Protein AF-A0A954MRX9-F1 (afdb_monomer)

Secondary structure (DSSP, 8-state):
----SS-------S----TTGGGHHHHHHHHHHHHHS-TTSPPPHHHHHHHHHHHH---S-HHHHHHHHHHHHHHT-

Mean predicted aligned error: 9.75 Å

Radius of gyration: 17.44 Å; Cα contacts (8 Å, |Δi|>4): 35; chains: 1; bounding box: 25×40×59 Å

Sequence (77 aa):
MLTHTEPPGYRRTTHRASKLDSFLPVMKEILAADKKTHRKQGHTAQRIFERLWDEHGHTGGLTVVRNAVREIRQRSS

Structure (mmCIF, N/CA/C/O backbone):
data_AF-A0A954MRX9-F1
#
_entry.id   AF-A0A954MRX9-F1
#
loop_
_atom_site.group_PDB
_atom_site.id
_atom_site.type_symbol
_atom_site.label_atom_id
_atom_site.label_alt_id
_atom_site.label_comp_id
_atom_site.label_asym_id
_atom_site.label_entity_id
_atom_site.label_seq_id
_atom_site.pdbx_PDB_ins_code
_atom_site.Cartn_x
_atom_site.Cartn_y
_atom_site.Cartn_z
_atom_site.occupancy
_atom_site.B_iso_or_equiv
_atom_site.auth_seq_id
_atom_site.auth_comp_id
_atom_site.auth_asym_id
_atom_site.auth_atom_id
_atom_site.pdbx_PDB_model_num
ATOM 1 N N . MET A 1 1 ? 3.078 26.201 -46.326 1.00 49.62 1 MET A N 1
ATOM 2 C CA . MET A 1 1 ? 2.286 26.255 -45.080 1.00 49.62 1 MET A CA 1
ATOM 3 C C . MET A 1 1 ? 2.751 25.111 -44.182 1.00 49.62 1 MET A C 1
ATOM 5 O O . MET A 1 1 ? 2.336 23.984 -44.411 1.00 49.62 1 MET A O 1
ATOM 9 N N . LEU A 1 2 ? 3.689 25.353 -43.254 1.00 53.59 2 LEU A N 1
ATOM 10 C CA . LEU A 1 2 ? 4.119 24.337 -42.281 1.00 53.59 2 LEU A CA 1
ATOM 11 C C . LEU A 1 2 ? 3.101 24.300 -41.137 1.00 53.59 2 LEU A C 1
ATOM 13 O O . LEU A 1 2 ? 3.040 25.212 -40.319 1.00 53.59 2 LEU A O 1
ATOM 17 N N . THR A 1 3 ? 2.282 23.259 -41.103 1.00 64.31 3 THR A N 1
ATOM 18 C CA . THR A 1 3 ? 1.359 22.977 -40.004 1.00 64.31 3 THR A CA 1
ATOM 19 C C . THR A 1 3 ? 2.044 21.989 -39.063 1.00 64.31 3 THR A C 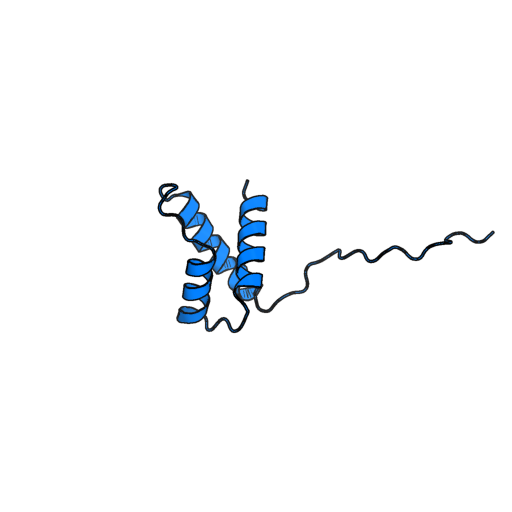1
ATOM 21 O O . THR A 1 3 ? 2.185 20.835 -39.459 1.00 64.31 3 THR A O 1
ATOM 24 N N . HIS A 1 4 ? 2.420 22.431 -37.857 1.00 60.19 4 HIS A N 1
ATOM 25 C CA . HIS A 1 4 ? 3.075 21.714 -36.735 1.00 60.19 4 HIS A CA 1
ATOM 26 C C . HIS A 1 4 ? 4.543 22.115 -36.507 1.00 60.19 4 HIS A C 1
ATOM 28 O O . HIS A 1 4 ? 5.471 21.461 -36.972 1.00 60.19 4 HIS A O 1
ATOM 34 N N . THR A 1 5 ? 4.733 23.196 -35.744 1.00 67.06 5 THR A N 1
ATOM 35 C CA . THR A 1 5 ? 6.044 23.738 -35.338 1.00 67.06 5 THR A CA 1
ATOM 36 C C . THR A 1 5 ? 6.587 23.107 -34.049 1.00 67.06 5 THR A C 1
ATOM 38 O O . THR A 1 5 ? 7.734 23.345 -33.693 1.00 67.06 5 THR A O 1
ATOM 41 N N . GLU A 1 6 ? 5.817 22.272 -33.348 1.00 66.56 6 GLU A N 1
ATOM 42 C CA . GLU A 1 6 ? 6.259 21.654 -32.093 1.00 66.56 6 GLU A CA 1
ATOM 43 C C . GLU A 1 6 ? 5.860 20.172 -32.054 1.00 66.56 6 GLU A C 1
ATOM 45 O O . GLU A 1 6 ? 4.688 19.850 -32.285 1.00 66.56 6 GLU A O 1
ATOM 50 N N . PRO A 1 7 ? 6.800 19.242 -31.782 1.00 70.19 7 PRO A N 1
ATOM 51 C CA . PRO A 1 7 ? 6.439 17.854 -31.554 1.00 70.19 7 PRO A CA 1
ATOM 52 C C . PRO A 1 7 ? 5.551 17.789 -30.305 1.00 70.19 7 PRO A C 1
ATOM 54 O O . PRO A 1 7 ? 5.835 18.482 -29.324 1.00 70.19 7 PRO A O 1
ATOM 57 N N . PRO A 1 8 ? 4.477 16.979 -30.299 1.00 67.88 8 PRO A N 1
ATOM 58 C CA . PRO A 1 8 ? 3.642 16.829 -29.117 1.00 67.88 8 PRO A CA 1
ATOM 59 C C . PRO A 1 8 ? 4.535 16.430 -27.939 1.00 67.88 8 PRO A C 1
ATOM 61 O O . PRO A 1 8 ? 5.164 15.371 -27.956 1.00 67.88 8 PRO A O 1
ATOM 64 N N . GLY A 1 9 ? 4.627 17.313 -26.939 1.00 67.31 9 GLY A N 1
ATOM 65 C CA . GLY A 1 9 ? 5.423 17.078 -25.738 1.00 67.31 9 GLY A CA 1
ATOM 66 C C . GLY A 1 9 ? 5.079 15.724 -25.121 1.00 67.31 9 GLY A C 1
ATOM 67 O O . GLY A 1 9 ? 3.942 15.260 -25.220 1.00 67.31 9 GLY A O 1
ATOM 68 N N . TYR A 1 10 ? 6.071 15.073 -24.517 1.00 59.03 10 TYR A N 1
ATOM 69 C CA . TYR A 1 10 ? 5.966 13.725 -23.962 1.00 59.03 10 TYR A CA 1
ATOM 70 C C . TYR A 1 10 ? 4.669 13.504 -23.158 1.00 59.03 10 TYR A C 1
ATOM 72 O O . TYR A 1 10 ? 4.553 13.904 -22.000 1.00 59.03 10 TYR A O 1
ATOM 80 N N . ARG A 1 11 ? 3.684 12.836 -23.771 1.00 57.12 11 ARG A N 1
ATOM 81 C CA . ARG A 1 11 ? 2.424 12.434 -23.133 1.00 57.12 11 ARG A CA 1
ATOM 82 C C . ARG A 1 11 ? 2.540 10.981 -22.686 1.00 57.12 11 ARG A C 1
ATOM 84 O O . ARG A 1 11 ? 2.405 10.065 -23.492 1.00 57.12 11 ARG A O 1
ATOM 91 N N . ARG A 1 12 ? 2.771 10.752 -21.387 1.00 53.41 12 ARG A N 1
ATOM 92 C CA . ARG A 1 12 ? 2.560 9.427 -20.776 1.00 53.41 12 ARG A CA 1
ATOM 93 C C . ARG A 1 12 ? 1.058 9.172 -20.685 1.00 53.41 12 ARG A C 1
ATOM 95 O O . ARG A 1 12 ? 0.418 9.631 -19.749 1.00 53.41 12 ARG A O 1
ATOM 102 N N . THR A 1 13 ? 0.496 8.470 -21.662 1.00 56.72 13 THR A N 1
ATOM 103 C CA . THR A 1 13 ? -0.932 8.108 -21.699 1.00 56.72 13 THR A CA 1
ATOM 104 C C . THR A 1 13 ? -1.261 6.860 -20.883 1.00 56.72 13 THR A C 1
ATOM 106 O O . THR A 1 13 ? -2.389 6.721 -20.424 1.00 56.72 13 THR A O 1
ATOM 109 N N . THR A 1 14 ? -0.297 5.965 -20.653 1.00 48.34 14 THR A N 1
ATOM 110 C CA . THR A 1 14 ? -0.517 4.716 -19.908 1.00 48.34 14 THR A CA 1
ATOM 111 C C . THR A 1 14 ? 0.660 4.409 -18.989 1.00 48.34 14 THR A C 1
ATOM 113 O O . THR A 1 14 ? 1.821 4.512 -19.398 1.00 48.34 14 THR A O 1
ATOM 116 N N . HIS A 1 15 ? 0.378 3.993 -17.755 1.00 57.34 15 HIS A N 1
ATOM 117 C CA . HIS A 1 15 ? 1.400 3.443 -16.869 1.00 57.34 15 HIS A CA 1
ATOM 118 C C . HIS A 1 15 ? 1.953 2.156 -17.508 1.00 57.34 15 HIS A C 1
ATOM 120 O O . HIS A 1 15 ? 1.175 1.322 -17.970 1.00 57.34 15 HIS A O 1
ATOM 126 N N . ARG A 1 16 ? 3.282 1.984 -17.593 1.00 58.25 16 ARG A N 1
ATOM 127 C CA . ARG A 1 16 ? 3.839 0.687 -18.017 1.00 58.25 16 ARG A CA 1
ATOM 128 C C . ARG A 1 16 ? 3.379 -0.379 -17.022 1.00 58.25 16 ARG A C 1
ATOM 130 O O . ARG A 1 16 ? 3.342 -0.096 -15.821 1.00 58.25 16 ARG A O 1
ATOM 137 N N . ALA A 1 17 ? 3.080 -1.580 -17.520 1.00 56.69 17 ALA A N 1
ATOM 138 C CA . ALA A 1 17 ? 2.869 -2.755 -16.684 1.00 56.69 17 ALA A CA 1
ATOM 139 C C . ALA A 1 17 ? 4.157 -3.006 -15.888 1.00 56.69 17 ALA A C 1
ATOM 141 O O . ALA A 1 17 ? 5.143 -3.548 -16.388 1.00 56.69 17 ALA A O 1
ATOM 142 N N . SER A 1 18 ? 4.187 -2.489 -14.666 1.00 66.62 18 SER A N 1
ATOM 143 C CA . SER A 1 18 ? 5.269 -2.739 -13.726 1.00 66.62 18 SER A CA 1
ATOM 144 C C . SER A 1 18 ? 5.098 -4.150 -13.182 1.00 66.62 18 SER A C 1
ATOM 146 O O . SER A 1 18 ? 3.987 -4.658 -13.116 1.00 66.62 18 SER A O 1
ATOM 148 N N . LYS A 1 19 ? 6.166 -4.760 -12.661 1.00 69.88 19 LYS A N 1
ATOM 149 C CA . LYS A 1 19 ? 6.066 -6.007 -11.870 1.00 69.88 19 LYS A CA 1
ATOM 150 C C . LYS A 1 19 ? 5.084 -5.902 -10.686 1.00 69.88 19 LYS A C 1
ATOM 152 O O . LYS A 1 19 ? 4.724 -6.901 -10.086 1.00 69.88 19 LYS A O 1
ATOM 157 N N . LEU A 1 20 ? 4.684 -4.677 -10.342 1.00 77.69 20 LEU A N 1
ATOM 158 C CA . LEU A 1 20 ? 3.663 -4.351 -9.355 1.00 77.69 20 LEU A CA 1
ATOM 159 C C . LEU A 1 20 ? 2.236 -4.652 -9.840 1.00 77.69 20 LEU A C 1
ATOM 161 O O . LEU A 1 20 ? 1.371 -4.878 -9.007 1.00 77.69 20 LEU A O 1
ATOM 165 N N . ASP A 1 21 ? 1.980 -4.700 -11.149 1.00 76.38 21 ASP A N 1
ATOM 166 C CA . ASP A 1 21 ? 0.629 -4.857 -11.704 1.00 76.38 21 ASP A CA 1
ATOM 167 C C . ASP A 1 21 ? -0.048 -6.149 -11.214 1.00 76.38 21 ASP A C 1
ATOM 169 O O . ASP A 1 21 ? -1.181 -6.114 -10.737 1.00 76.38 21 ASP A O 1
ATOM 173 N N . SER A 1 22 ? 0.708 -7.252 -11.154 1.00 82.56 22 SER A N 1
ATOM 174 C CA . SER A 1 22 ? 0.260 -8.534 -10.588 1.00 82.56 22 SER A CA 1
ATOM 175 C C . SER A 1 22 ? -0.144 -8.453 -9.110 1.00 82.56 22 SER A C 1
ATOM 177 O O . SER A 1 22 ? -0.938 -9.260 -8.639 1.00 82.56 22 SER A O 1
ATOM 179 N N . PHE A 1 23 ? 0.379 -7.470 -8.375 1.00 83.56 23 PHE A N 1
ATOM 180 C CA . PHE A 1 23 ? 0.141 -7.268 -6.944 1.00 83.56 23 PHE A CA 1
ATOM 181 C C . PHE A 1 23 ? -0.903 -6.185 -6.643 1.00 83.56 23 PHE A C 1
ATOM 183 O O . PHE A 1 23 ? -1.335 -6.044 -5.498 1.00 83.56 23 PHE A O 1
ATOM 190 N N . LEU A 1 24 ? -1.360 -5.441 -7.656 1.00 84.12 24 LEU A N 1
ATOM 191 C CA . LEU A 1 24 ? -2.464 -4.491 -7.519 1.00 84.12 24 LEU A CA 1
ATOM 192 C C . LEU A 1 24 ? -3.747 -5.098 -6.925 1.00 84.12 24 LEU A C 1
ATOM 194 O O . LEU A 1 24 ? -4.346 -4.416 -6.090 1.00 84.12 24 LEU A O 1
ATOM 198 N N . PRO A 1 25 ? -4.213 -6.309 -7.305 1.00 87.25 25 PRO A N 1
ATOM 199 C CA . PRO A 1 25 ? -5.408 -6.887 -6.687 1.00 87.25 25 PRO A CA 1
ATOM 200 C C . PRO A 1 25 ? -5.228 -7.108 -5.181 1.00 87.25 25 PRO A C 1
ATOM 202 O O . PRO A 1 25 ? -6.095 -6.711 -4.406 1.00 87.25 25 PRO A O 1
ATOM 205 N N . VAL A 1 26 ? -4.068 -7.620 -4.762 1.00 87.88 26 VAL A N 1
ATOM 206 C CA . VAL A 1 26 ? -3.734 -7.852 -3.347 1.00 87.88 26 VAL A CA 1
ATOM 207 C C . VAL A 1 26 ? -3.703 -6.533 -2.570 1.00 87.88 26 VAL A C 1
ATOM 209 O O . VAL A 1 26 ? -4.333 -6.405 -1.523 1.00 87.88 26 VAL A O 1
ATOM 212 N N . MET A 1 27 ? -3.043 -5.500 -3.111 1.00 87.25 27 MET A N 1
ATOM 213 C CA . MET A 1 27 ? -3.023 -4.172 -2.482 1.00 87.25 27 MET A CA 1
ATOM 214 C C . MET A 1 27 ? -4.426 -3.576 -2.336 1.00 87.25 27 MET A C 1
ATOM 216 O O . MET A 1 27 ? -4.729 -2.962 -1.313 1.00 87.25 27 MET A O 1
ATOM 220 N N . LYS A 1 28 ? -5.284 -3.734 -3.352 1.00 88.12 28 LYS A N 1
ATOM 221 C CA . LYS A 1 28 ? -6.667 -3.242 -3.313 1.00 88.12 28 LYS A CA 1
ATOM 222 C C . LYS A 1 28 ? -7.491 -3.961 -2.254 1.00 88.12 28 LYS A C 1
ATOM 224 O O . LYS A 1 28 ? -8.257 -3.296 -1.565 1.00 88.12 28 LYS A O 1
ATOM 229 N N . GLU A 1 29 ? -7.332 -5.273 -2.109 1.00 89.31 29 GLU A N 1
ATOM 230 C CA . GLU A 1 29 ? -8.027 -6.046 -1.079 1.00 89.31 29 GLU A 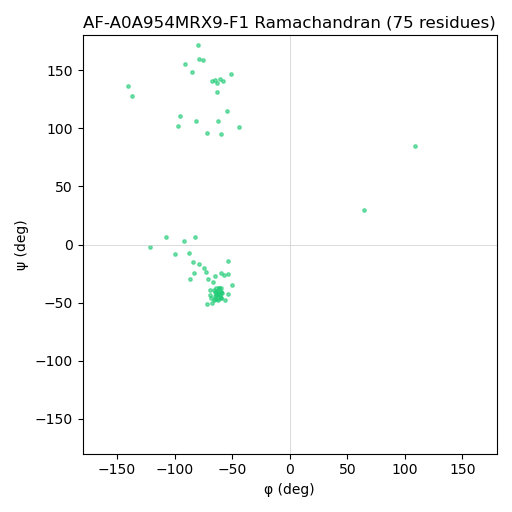CA 1
ATOM 231 C C . GLU A 1 29 ? -7.629 -5.585 0.328 1.00 89.31 29 GLU A C 1
ATOM 233 O O . GLU A 1 29 ? -8.500 -5.270 1.141 1.00 89.31 29 GLU A O 1
ATOM 238 N N . ILE A 1 30 ? -6.324 -5.435 0.583 1.00 87.94 30 ILE A N 1
ATOM 239 C CA . ILE A 1 30 ? -5.817 -4.944 1.872 1.00 87.94 30 ILE A CA 1
ATOM 240 C C . ILE A 1 30 ? -6.361 -3.538 2.163 1.00 87.94 30 ILE A C 1
ATOM 242 O O . ILE A 1 30 ? -6.877 -3.282 3.249 1.00 87.94 30 ILE A O 1
ATOM 246 N N . LEU A 1 31 ? -6.328 -2.633 1.179 1.00 86.50 31 LEU A N 1
ATOM 247 C CA . LEU A 1 31 ? -6.860 -1.276 1.338 1.00 86.50 31 LEU A CA 1
ATOM 248 C C . LEU A 1 31 ? -8.387 -1.244 1.517 1.00 86.50 31 LEU A C 1
ATOM 250 O O . LEU A 1 31 ? -8.911 -0.374 2.216 1.00 86.50 31 LEU A O 1
ATOM 254 N N . ALA A 1 32 ? -9.121 -2.174 0.907 1.00 87.81 32 ALA A N 1
ATOM 255 C CA . ALA A 1 32 ? -10.561 -2.304 1.105 1.00 87.81 32 ALA A CA 1
ATOM 256 C C . ALA A 1 32 ? -10.893 -2.804 2.520 1.00 87.81 32 ALA A C 1
ATOM 258 O O . ALA A 1 32 ? -11.840 -2.308 3.137 1.00 87.81 32 ALA A O 1
ATOM 259 N N . ALA A 1 33 ? -10.099 -3.735 3.056 1.00 86.75 33 ALA A N 1
ATOM 260 C CA . ALA A 1 33 ? -10.196 -4.180 4.445 1.00 86.75 33 ALA A CA 1
ATOM 261 C C . ALA A 1 33 ? -9.841 -3.050 5.432 1.00 86.75 33 ALA A C 1
ATOM 263 O O . ALA A 1 33 ? -10.544 -2.851 6.427 1.00 86.75 33 ALA A O 1
ATOM 264 N N . ASP A 1 34 ? -8.833 -2.236 5.108 1.00 86.19 34 ASP A N 1
ATOM 265 C CA . ASP A 1 34 ? -8.468 -1.048 5.887 1.00 86.19 34 ASP A CA 1
ATOM 266 C C . ASP A 1 34 ? -9.588 -0.020 5.961 1.00 86.19 34 ASP A C 1
ATOM 268 O O . ASP A 1 34 ? -9.789 0.600 7.003 1.00 86.19 34 ASP A O 1
ATOM 272 N N . LYS A 1 35 ? -10.348 0.154 4.874 1.00 82.94 35 LYS A N 1
ATOM 273 C CA . LYS A 1 35 ? -11.473 1.097 4.835 1.00 82.94 35 LYS A CA 1
ATOM 274 C C . LYS A 1 35 ? -12.601 0.704 5.796 1.00 82.94 35 LYS A C 1
ATOM 276 O O . LYS A 1 35 ? -13.328 1.578 6.256 1.00 82.94 35 LYS A O 1
ATOM 281 N N . LYS A 1 36 ? -12.745 -0.592 6.100 1.00 83.75 36 LYS A N 1
ATOM 282 C CA . LYS A 1 36 ? -13.719 -1.115 7.078 1.00 83.75 36 LYS A CA 1
ATOM 283 C C . LYS A 1 36 ? -13.208 -1.047 8.519 1.00 83.75 36 LYS A C 1
ATOM 285 O O . LYS A 1 36 ? -13.985 -1.197 9.457 1.00 83.75 36 LYS A O 1
ATOM 290 N N . THR A 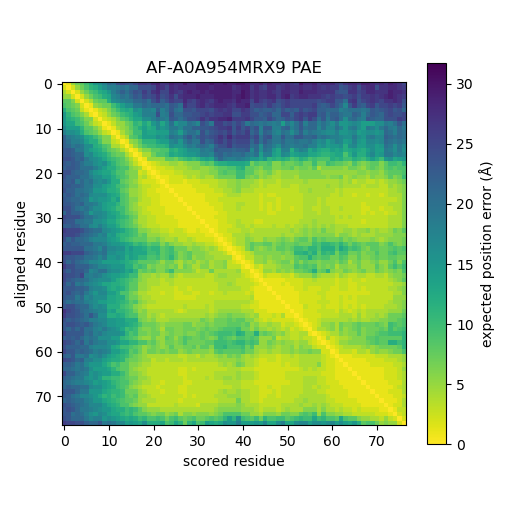1 37 ? -11.910 -0.839 8.687 1.00 82.44 37 THR A N 1
ATOM 291 C CA . THR A 1 37 ? -11.228 -0.815 9.974 1.00 82.44 37 THR A CA 1
ATOM 292 C C . THR A 1 37 ? -11.190 0.611 10.540 1.00 82.44 37 THR A C 1
ATOM 294 O O . THR A 1 37 ? -11.285 1.602 9.814 1.00 82.44 37 THR A O 1
ATOM 297 N N . HIS A 1 38 ? -11.073 0.747 11.865 1.00 82.81 38 HIS A N 1
ATOM 298 C CA . HIS A 1 38 ? -10.976 2.058 12.508 1.00 82.81 38 HIS A CA 1
ATOM 299 C C . HIS A 1 38 ? -9.777 2.850 11.958 1.00 82.81 38 HIS A C 1
ATOM 301 O O . HIS A 1 38 ? -8.694 2.305 11.774 1.00 82.81 38 HIS A O 1
ATOM 307 N N . ARG A 1 39 ? -9.930 4.165 11.763 1.00 78.06 39 ARG A N 1
ATOM 308 C CA . ARG A 1 39 ? -8.954 5.036 11.074 1.00 78.06 39 ARG A CA 1
ATOM 309 C C . ARG A 1 39 ? -7.517 4.979 11.627 1.00 78.06 39 ARG A C 1
ATOM 311 O O . ARG A 1 39 ? -6.578 5.257 10.888 1.00 78.06 39 ARG A O 1
ATOM 318 N N . LYS A 1 40 ? -7.337 4.622 12.905 1.00 80.94 40 LYS A N 1
ATOM 319 C CA . LYS A 1 40 ? -6.013 4.431 13.541 1.00 80.94 40 LYS A CA 1
ATOM 320 C C . LYS A 1 40 ? -5.337 3.088 13.219 1.00 80.94 40 LYS A C 1
ATOM 322 O O . LYS A 1 40 ? -4.144 2.967 13.444 1.00 80.94 40 LYS A O 1
ATOM 327 N N . GLN A 1 41 ? -6.093 2.113 12.722 1.00 80.75 41 GLN A N 1
ATOM 328 C CA . GLN A 1 41 ? -5.680 0.723 12.508 1.00 80.75 41 GLN A CA 1
ATOM 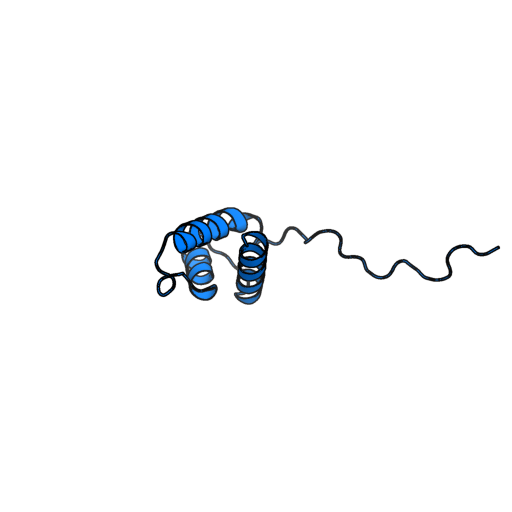329 C C . GLN A 1 41 ? -5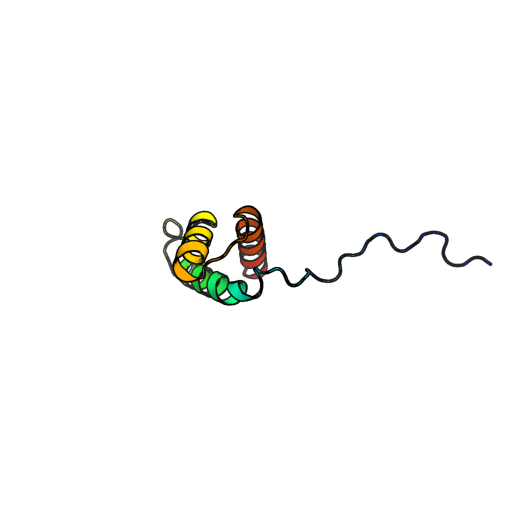.483 0.377 11.020 1.00 80.75 41 GLN A C 1
ATOM 331 O O . GLN A 1 41 ? -5.278 -0.783 10.682 1.00 80.75 41 GLN A O 1
ATOM 336 N N . GLY A 1 42 ? -5.560 1.362 10.119 1.00 81.75 42 GLY A N 1
ATOM 337 C CA . GLY A 1 42 ? -5.273 1.136 8.701 1.00 81.75 42 GLY A CA 1
ATOM 338 C C . GLY A 1 42 ? -3.794 0.821 8.472 1.00 81.75 42 GLY A C 1
ATOM 339 O O . GLY A 1 42 ? -2.921 1.442 9.089 1.00 81.75 42 GLY A O 1
ATOM 340 N N . HIS A 1 43 ? -3.502 -0.107 7.563 1.00 82.06 43 HIS A N 1
ATOM 341 C CA . HIS A 1 43 ? -2.133 -0.440 7.203 1.00 82.06 43 HIS A CA 1
ATOM 342 C C . HIS A 1 43 ? -1.442 0.757 6.535 1.00 82.06 43 HIS A C 1
ATOM 344 O O . HIS A 1 43 ? -2.001 1.514 5.733 1.00 82.06 43 HIS A O 1
ATOM 350 N N . THR A 1 44 ? -0.166 0.940 6.863 1.00 86.38 44 THR A N 1
ATOM 351 C CA . THR A 1 44 ? 0.697 1.876 6.146 1.00 86.38 44 THR A CA 1
ATOM 352 C C . THR A 1 44 ? 1.172 1.240 4.840 1.00 86.38 44 THR A C 1
ATOM 354 O O . THR A 1 44 ? 1.216 0.019 4.699 1.00 86.38 44 THR A O 1
ATOM 357 N N . ALA A 1 45 ? 1.609 2.061 3.881 1.00 86.12 45 ALA A N 1
ATOM 358 C CA . ALA A 1 45 ? 2.209 1.549 2.645 1.00 86.12 45 ALA A CA 1
ATOM 359 C C . ALA A 1 45 ? 3.431 0.643 2.902 1.00 86.12 45 ALA A C 1
ATOM 361 O O . ALA A 1 45 ? 3.725 -0.226 2.091 1.00 86.12 45 ALA A O 1
ATOM 362 N N . GLN A 1 46 ? 4.118 0.835 4.034 1.00 87.94 46 GLN A N 1
ATOM 363 C CA . GLN A 1 46 ? 5.208 -0.033 4.471 1.00 87.94 46 GLN A CA 1
ATOM 364 C C . GLN A 1 46 ? 4.699 -1.421 4.864 1.00 87.94 46 GLN A C 1
ATOM 366 O O . GLN A 1 46 ? 5.228 -2.403 4.365 1.00 87.94 46 GLN A O 1
ATOM 371 N N . ARG A 1 47 ? 3.616 -1.509 5.646 1.00 89.00 47 ARG A N 1
ATOM 372 C CA . ARG A 1 47 ? 3.028 -2.802 6.028 1.00 89.00 47 ARG A CA 1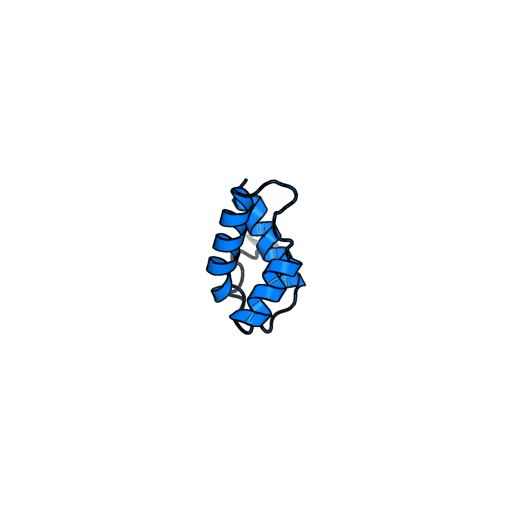
ATOM 373 C C . ARG A 1 47 ? 2.488 -3.590 4.843 1.00 89.00 47 ARG A C 1
ATOM 375 O O . ARG A 1 47 ? 2.643 -4.804 4.791 1.00 89.00 47 ARG A O 1
ATOM 382 N N . ILE A 1 48 ? 1.891 -2.897 3.875 1.00 87.88 48 ILE A N 1
ATOM 383 C CA . ILE A 1 48 ? 1.454 -3.510 2.614 1.00 87.88 48 ILE A CA 1
ATOM 384 C C . ILE A 1 48 ? 2.666 -4.047 1.833 1.00 87.88 48 ILE A C 1
ATOM 386 O O . ILE A 1 48 ? 2.595 -5.132 1.265 1.00 87.88 48 ILE A O 1
ATOM 390 N N . PHE A 1 49 ? 3.783 -3.312 1.822 1.00 87.88 49 PHE A N 1
ATOM 391 C CA . PHE A 1 49 ? 5.022 -3.740 1.171 1.00 87.88 49 PHE A CA 1
ATOM 392 C C . PHE A 1 49 ? 5.654 -4.964 1.842 1.00 87.88 49 PHE A C 1
ATOM 394 O O . PHE A 1 49 ? 5.992 -5.906 1.137 1.00 87.88 49 PHE A O 1
ATOM 401 N N . GLU A 1 50 ? 5.778 -4.973 3.171 1.00 88.56 50 GLU A N 1
ATOM 402 C CA . GLU A 1 50 ? 6.307 -6.120 3.929 1.00 88.56 50 GLU A CA 1
ATOM 403 C C . GLU A 1 50 ? 5.500 -7.382 3.613 1.00 88.56 50 GLU A C 1
ATOM 405 O O . GLU A 1 50 ? 6.049 -8.389 3.186 1.00 88.56 50 GLU A O 1
ATOM 410 N N . ARG A 1 51 ? 4.169 -7.281 3.656 1.00 88.56 51 ARG A N 1
ATOM 411 C CA . ARG A 1 51 ? 3.272 -8.395 3.339 1.00 88.56 51 A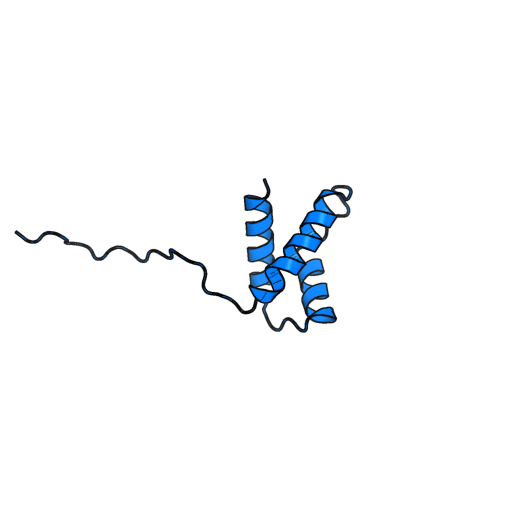RG A CA 1
ATOM 412 C C . ARG A 1 51 ? 3.424 -8.915 1.900 1.00 88.56 51 ARG A C 1
ATOM 414 O O . ARG A 1 51 ? 3.367 -10.115 1.656 1.00 88.56 51 ARG A O 1
ATOM 421 N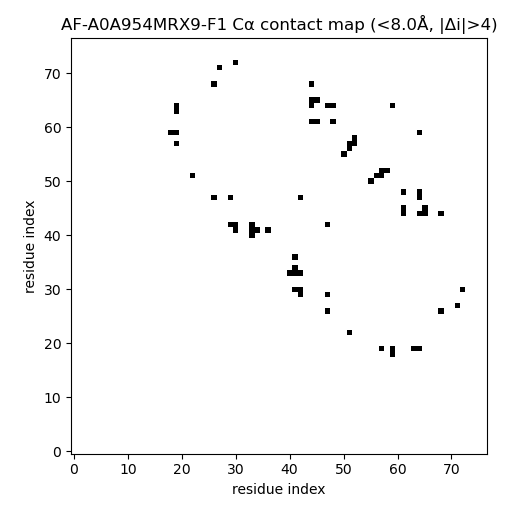 N . LEU A 1 52 ? 3.661 -8.023 0.939 1.00 86.50 52 LEU A N 1
ATOM 422 C CA . LEU A 1 52 ? 3.969 -8.396 -0.448 1.00 86.50 52 LEU A CA 1
ATOM 423 C C . LEU A 1 52 ? 5.357 -9.020 -0.610 1.00 86.50 52 LEU A C 1
ATOM 425 O O . LEU A 1 52 ? 5.568 -9.826 -1.515 1.00 86.50 52 LEU A O 1
ATOM 429 N N . TRP A 1 53 ? 6.311 -8.637 0.228 1.00 83.94 53 TRP A N 1
ATOM 430 C CA . TRP A 1 53 ? 7.635 -9.238 0.236 1.00 83.94 53 TRP A CA 1
ATOM 431 C C . TRP A 1 53 ? 7.577 -10.658 0.807 1.00 83.94 53 TRP A C 1
ATOM 433 O O . TRP A 1 53 ? 8.025 -11.589 0.143 1.00 83.94 53 TRP A O 1
ATOM 443 N N . ASP A 1 54 ? 6.962 -10.819 1.980 1.00 83.75 54 ASP A N 1
ATOM 444 C CA . ASP A 1 54 ? 6.862 -12.090 2.703 1.00 83.75 54 ASP A CA 1
ATOM 445 C C . ASP A 1 54 ? 5.980 -13.122 1.984 1.00 83.75 54 ASP A C 1
ATOM 447 O O . ASP A 1 54 ? 6.404 -14.255 1.775 1.00 83.75 54 ASP A O 1
ATOM 451 N N . GLU A 1 55 ? 4.761 -12.751 1.575 1.00 82.94 55 GLU A N 1
ATOM 452 C CA . GLU A 1 55 ? 3.813 -13.718 0.997 1.00 82.94 55 GLU A CA 1
ATOM 453 C C . GLU A 1 55 ? 4.005 -13.911 -0.513 1.00 82.94 55 GLU A C 1
ATOM 455 O O . GLU A 1 55 ? 3.696 -14.973 -1.049 1.00 82.94 55 GLU A O 1
ATOM 460 N N . HIS A 1 56 ? 4.484 -12.882 -1.218 1.00 78.38 56 HIS A N 1
ATOM 461 C CA . HIS A 1 56 ? 4.461 -12.851 -2.683 1.00 78.38 56 HIS A CA 1
ATOM 462 C C . HIS A 1 56 ? 5.843 -12.695 -3.337 1.00 78.38 56 HIS A C 1
ATOM 464 O O . HIS A 1 56 ? 5.938 -12.692 -4.567 1.00 78.38 56 HIS A O 1
ATOM 470 N N . GLY A 1 57 ? 6.920 -12.555 -2.555 1.00 80.44 57 GLY A N 1
ATOM 471 C CA . GLY A 1 57 ? 8.283 -12.434 -3.079 1.00 80.44 57 GLY A CA 1
ATOM 472 C C . GLY A 1 57 ? 8.516 -11.169 -3.911 1.00 80.44 57 GLY A C 1
ATOM 473 O O . GLY A 1 57 ? 9.317 -11.172 -4.851 1.00 80.44 57 GLY A O 1
ATOM 474 N N . HIS A 1 58 ? 7.794 -10.082 -3.620 1.00 79.62 58 HIS A N 1
ATOM 475 C CA . HIS A 1 58 ? 7.874 -8.852 -4.402 1.00 79.62 58 HIS A CA 1
ATOM 476 C C . HIS A 1 58 ? 9.280 -8.232 -4.372 1.00 79.62 58 HIS A C 1
ATOM 478 O O . HIS A 1 58 ? 9.643 -7.572 -3.416 1.00 79.62 58 HIS A O 1
ATOM 484 N N . THR A 1 59 ? 10.046 -8.326 -5.459 1.00 77.62 59 THR A N 1
ATOM 485 C CA . THR A 1 59 ? 11.429 -7.798 -5.532 1.00 77.62 59 THR A CA 1
ATOM 486 C C . THR A 1 59 ? 11.519 -6.290 -5.838 1.00 77.62 59 THR A C 1
ATOM 488 O O . THR A 1 59 ? 12.592 -5.770 -6.142 1.00 77.62 59 THR A O 1
ATOM 491 N N . GLY A 1 60 ? 10.392 -5.574 -5.875 1.00 80.69 60 GLY A N 1
ATOM 492 C CA . GLY A 1 60 ? 10.369 -4.140 -6.173 1.00 80.69 60 GLY A CA 1
ATOM 493 C C . GLY A 1 60 ? 10.740 -3.273 -4.968 1.00 80.69 60 GLY A C 1
ATOM 494 O O . GLY A 1 60 ? 10.863 -3.744 -3.844 1.00 80.69 60 GLY A O 1
ATOM 495 N N . GLY A 1 61 ? 10.917 -1.971 -5.200 1.00 84.75 61 GLY A N 1
ATOM 496 C CA . GLY A 1 61 ? 11.199 -1.016 -4.127 1.00 84.75 61 GLY A CA 1
ATOM 497 C C . GLY A 1 61 ? 9.932 -0.497 -3.438 1.00 84.75 61 GLY A C 1
ATOM 498 O O . GLY A 1 61 ? 8.912 -0.260 -4.093 1.00 84.75 61 GLY A O 1
ATOM 499 N N . LEU A 1 62 ? 10.036 -0.197 -2.138 1.00 85.56 62 LEU A N 1
ATOM 500 C CA . LEU A 1 62 ? 8.970 0.410 -1.323 1.00 85.56 62 LEU A CA 1
ATOM 501 C C . LEU A 1 62 ? 8.359 1.666 -1.968 1.00 85.56 62 LEU A C 1
ATOM 503 O O . LEU A 1 62 ? 7.158 1.898 -1.853 1.00 85.56 62 LEU A O 1
ATOM 507 N N . THR A 1 63 ? 9.155 2.477 -2.669 1.00 86.19 63 THR A N 1
ATOM 508 C CA . THR A 1 63 ? 8.685 3.699 -3.344 1.00 86.19 63 THR A CA 1
ATOM 509 C C . THR A 1 63 ? 7.607 3.407 -4.387 1.00 86.19 63 THR A C 1
ATOM 511 O O . THR A 1 63 ? 6.648 4.169 -4.506 1.00 86.19 63 THR A O 1
ATOM 514 N N . VAL A 1 64 ? 7.724 2.290 -5.110 1.00 85.56 64 VAL A N 1
ATOM 515 C CA . VAL A 1 64 ? 6.745 1.905 -6.134 1.00 85.56 64 VAL A CA 1
ATOM 516 C C . VAL A 1 64 ? 5.426 1.512 -5.467 1.00 85.56 64 VAL A C 1
ATOM 518 O O . VAL A 1 64 ? 4.369 1.990 -5.872 1.00 85.56 64 VAL A O 1
ATOM 521 N N . VAL A 1 65 ? 5.492 0.738 -4.377 1.00 86.12 65 VAL A N 1
ATOM 522 C CA . VAL A 1 65 ? 4.318 0.376 -3.564 1.00 86.12 65 VAL A CA 1
ATOM 523 C C . VAL A 1 65 ? 3.676 1.602 -2.925 1.00 86.12 65 VAL A C 1
ATOM 525 O O . VAL A 1 65 ? 2.462 1.768 -2.990 1.00 86.12 65 VAL A O 1
ATOM 528 N N . ARG A 1 66 ? 4.472 2.519 -2.369 1.00 88.75 66 ARG A N 1
ATOM 529 C CA . ARG A 1 66 ? 3.972 3.761 -1.770 1.00 88.75 66 ARG A CA 1
ATOM 530 C C . ARG A 1 66 ? 3.226 4.625 -2.789 1.00 88.75 66 ARG A C 1
ATOM 532 O O . ARG A 1 66 ? 2.159 5.142 -2.458 1.00 88.75 66 ARG A O 1
ATOM 539 N N . ASN A 1 67 ? 3.760 4.768 -4.003 1.00 87.81 67 ASN A N 1
ATOM 540 C CA . ASN A 1 67 ? 3.096 5.512 -5.073 1.00 87.81 67 ASN A CA 1
ATOM 541 C C . ASN A 1 67 ? 1.788 4.832 -5.494 1.00 87.81 67 ASN A C 1
ATOM 543 O O . ASN A 1 67 ? 0.751 5.491 -5.494 1.00 87.81 67 ASN A O 1
ATOM 547 N N . ALA A 1 68 ? 1.806 3.514 -5.715 1.00 86.25 68 ALA A N 1
ATOM 548 C CA . ALA A 1 68 ? 0.613 2.752 -6.079 1.00 86.25 68 ALA A CA 1
ATOM 549 C C . ALA A 1 68 ? -0.490 2.847 -5.011 1.00 86.25 68 ALA A C 1
ATOM 551 O O . ALA A 1 68 ? -1.644 3.132 -5.324 1.00 86.25 68 ALA A O 1
ATOM 552 N N . VAL A 1 69 ? -0.143 2.692 -3.728 1.00 86.31 69 VAL A N 1
ATOM 553 C CA . VAL A 1 69 ? -1.083 2.850 -2.605 1.00 86.31 69 VAL A CA 1
ATOM 554 C C . VAL A 1 69 ? -1.673 4.262 -2.578 1.00 86.31 69 VAL A C 1
ATOM 556 O O . VAL A 1 69 ? -2.872 4.429 -2.352 1.00 86.31 69 VAL A O 1
ATOM 559 N N . ARG A 1 70 ? -0.858 5.294 -2.830 1.00 86.31 70 ARG A N 1
ATOM 560 C CA . ARG A 1 70 ? -1.325 6.685 -2.893 1.00 86.31 70 ARG A CA 1
ATOM 561 C C . ARG A 1 70 ? -2.309 6.901 -4.047 1.00 86.31 70 ARG A C 1
ATOM 563 O O . ARG A 1 70 ? -3.334 7.544 -3.829 1.00 86.31 70 ARG A O 1
ATOM 570 N N . GLU A 1 71 ? -2.028 6.361 -5.229 1.00 86.25 71 GLU A N 1
ATOM 571 C CA . GLU A 1 71 ? -2.923 6.432 -6.393 1.00 86.25 71 GLU A CA 1
ATOM 572 C C . GLU A 1 71 ? -4.238 5.682 -6.155 1.00 86.25 71 GLU A C 1
ATOM 574 O O . GLU A 1 71 ? -5.312 6.221 -6.423 1.00 86.25 71 GLU A O 1
ATOM 579 N N . ILE A 1 72 ? -4.180 4.474 -5.581 1.00 85.62 72 ILE A N 1
ATOM 580 C CA . ILE A 1 72 ? -5.378 3.689 -5.249 1.00 85.62 72 ILE A CA 1
ATOM 581 C C . ILE A 1 72 ? -6.257 4.458 -4.258 1.00 85.62 72 ILE A C 1
ATOM 583 O O . ILE A 1 72 ? -7.463 4.562 -4.475 1.00 85.62 72 ILE A O 1
ATOM 587 N N . ARG A 1 73 ? -5.666 5.055 -3.213 1.00 84.12 73 ARG A N 1
ATOM 588 C CA . ARG A 1 73 ? -6.414 5.852 -2.227 1.00 84.12 73 ARG A CA 1
ATOM 589 C C . ARG A 1 73 ? -7.089 7.069 -2.858 1.00 84.12 73 ARG A C 1
ATOM 591 O O . ARG A 1 73 ? -8.249 7.316 -2.548 1.00 84.12 73 ARG A O 1
ATOM 598 N N . GLN A 1 74 ? -6.405 7.777 -3.761 1.00 82.94 74 GLN A N 1
ATOM 599 C CA . GLN A 1 74 ? -6.980 8.917 -4.492 1.00 82.94 74 GLN A CA 1
ATOM 600 C C . GLN A 1 74 ? -8.139 8.504 -5.397 1.00 82.94 74 GLN A C 1
ATOM 602 O O . GLN A 1 74 ? -9.151 9.191 -5.440 1.00 82.94 74 GLN A O 1
ATOM 607 N N . ARG A 1 75 ? -8.014 7.369 -6.090 1.00 80.19 75 ARG A N 1
ATOM 608 C CA . ARG A 1 75 ? -9.062 6.862 -6.985 1.00 80.19 75 ARG A CA 1
ATOM 609 C C . ARG A 1 75 ? -10.263 6.267 -6.239 1.00 80.19 75 ARG A C 1
ATOM 611 O O . ARG A 1 75 ? -11.325 6.120 -6.827 1.00 80.19 75 ARG A O 1
ATOM 618 N N . SER A 1 76 ? -10.081 5.889 -4.974 1.00 69.75 76 SER A N 1
ATOM 619 C CA . SER A 1 76 ? -11.125 5.327 -4.102 1.00 69.75 76 SER A CA 1
ATOM 620 C C . SER A 1 76 ? -11.881 6.366 -3.256 1.00 69.75 76 SER A C 1
ATOM 622 O O . SER A 1 76 ? -12.685 5.970 -2.397 1.00 69.75 76 SER A O 1
ATOM 624 N N . SER A 1 77 ? -11.559 7.653 -3.449 1.00 52.28 77 SER A N 1
ATOM 625 C CA . SER A 1 77 ? -12.203 8.804 -2.807 1.00 52.28 77 SER A CA 1
ATOM 626 C C . SER A 1 77 ? -13.421 9.296 -3.574 1.00 52.28 77 SER A C 1
ATOM 628 O O . SER A 1 77 ? -13.517 9.019 -4.787 1.00 52.28 77 SER A O 1
#

Solvent-accessible surface area (backbone atoms only — not comparable to full-atom values): 4980 Å² total; per-residue (Å²): 134,89,85,77,93,65,80,84,70,92,74,85,86,67,82,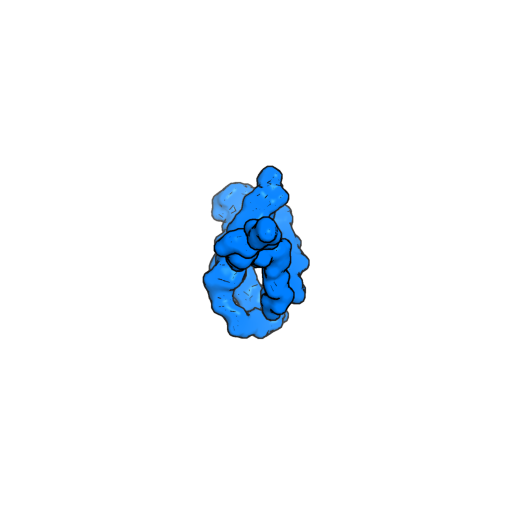75,88,46,91,57,58,84,45,47,64,59,52,49,51,54,52,54,55,28,71,76,39,59,88,90,72,42,77,50,54,63,56,55,41,51,52,36,36,75,78,66,64,51,86,72,58,66,67,59,46,39,51,52,51,53,52,52,54,61,71,72,103

Foldseek 3Di:
DDDDPDDPPDDPPDDPPDPCVVVLVVLLVLQVVQVVDDVVPRDDLVNSVVCCCVVPVDPDDSVVSNVSNVVSVVVVD

pLDDT: mean 78.0, std 11.61, range [48.34, 89.31]